Protein 7DTR (pdb70)

B-factor: mean 33.33, std 17.82, range [11.27, 93.72]

Nearest PDB structures (foldseek):
  7dtr-assembly1_A-2  TM=1.006E+00  e=5.368E-33  Pseudomonas aeruginosa
  7xi1-assembly1_A  TM=9.764E-01  e=4.076E-27  Pseudomonas aeruginosa
  7elm-assembly1_U  TM=9.748E-01  e=3.231E-27  Pseudomonas aeruginosa
  7zj1-assembly1_A  TM=5.518E-01  e=3.801E-01  Homo sapiens
  4lid-assembly1_B  TM=4.894E-01  e=1.722E+00  Sulfolobus spindle-shaped virus 1

Secondary structure (DSSP, 8-state):
---EEETTEEEEE-SS-EEETTEEEEEEEEEETTEEEEEEEEETT--HHHHHHHHHHHHHHHHHHHHHHT---TTGGGGGGS-HHHH-S-TTT-----HHHHHTTSSTTSSS---HHHHHHHHT--HHHHHGGG-SS-STTSPPPPHHHHHHHHHHTTSS---

Solvent-accessible surface area: 9281 Å² total; per-residue (Å²): 179,137,35,21,115,8,10,2,1,18,0,37,14,38,110,216,37,78,138,112,79,74,107,61,25,47,73,30,18,0,66,18,28,124,130,99,43,15,89,69,58,12,35,63,102,67,80,68,82,80,2,79,103,60,0,42,102,38,22,50,96,12,28,102,76,0,120,156,130,79,124,121,18,115,43,25,11,0,35,34,29,10,50,49,94,0,31,41,105,72,58,161,124,37,81,40,6,67,16,69,10,5,66,0,0,13,22,109,15,10,24,26,44,38,48,27,58,46,0,1,78,54,33,74,48,55,29,81,69,9,146,106,23,59,48,62,150,44,71,84,134,41,108,94,3,63,62,69,23,0,13,110,0,0,52,126,16,15,0,33,136,47,140

Sequence (163 aa):
MNAIHIGPFSITPAARGLHYGGLPHHQWTLYYGPREMAIKTLPDSYTSSEVRDEFSDIIAEFVIDARHRYAAPPLAWITGLLPGEVLTHDAEEWRPPTSWELRHVVGEGSFTGVSGAAAAALLGMSATNFRKYTAGDSAANRQKISFAAWHYLLDRLGVKRAS

Radius of gyration: 17.65 Å; Cα contacts (8 Å, |Δi|>4): 249; chains: 1; bounding box: 35×56×31 Å

Foldseek 3Di:
DPWDDQQQKIKDWDPDWDDDPNFIKTKIWIDRNPRTQDIDIGGPPDDPVNVCVVCVVSVVVVVVVLCVVQDQFPQQSLVVVDDVQCVDPPLVSHDFDFLSNVSCQEDCSHPLNHHLQNLCVLLVHHSVVSVQRNDDDDRVPTDTDDSVSSLSSCCVSRHHNSD

Structure (mmCIF, N/CA/C/O backbone):
data_7DTR
#
_entry.id   7DTR
#
_cell.length_a   77.689
_cell.length_b   77.689
_cell.length_c   145.121
_cell.angle_alpha   90.000
_cell.angle_beta   90.000
_cell.angle_gamma   120.000
#
_symmetry.space_group_name_H-M   'P 61 2 2'
#
loop_
_entity.id
_entity.type
_entity.pdbx_description
1 polymer AcrIF24
2 water water
#
loop_
_atom_site.group_PDB
_atom_site.id
_atom_site.type_symbol
_atom_site.label_atom_id
_atom_site.label_alt_id
_atom_site.label_comp_id
_atom_site.label_asym_id
_atom_site.label_entity_id
_atom_site.label_seq_id
_atom_site.pdbx_PDB_ins_code
_atom_site.Cartn_x
_atom_site.Cartn_y
_atom_site.Cartn_z
_atom_site.occupancy
_atom_site.B_iso_or_equiv
_atom_site.auth_seq_id
_atom_site.auth_comp_id
_atom_site.auth_asym_id
_atom_site.auth_atom_id
_atom_site.pdbx_PDB_model_num
ATOM 1 N N . MET A 1 1 ? 17.908 -36.753 4.719 1.00 79.96 1 MET A N 1
ATOM 2 C CA . MET A 1 1 ? 19.251 -36.343 4.324 1.00 77.33 1 MET A CA 1
ATOM 3 C C . MET A 1 1 ? 19.961 -35.587 5.438 1.00 75.32 1 MET A C 1
ATOM 4 O O . MET A 1 1 ? 20.786 -36.154 6.155 1.00 69.44 1 MET A O 1
ATOM 9 N N . ASN A 1 2 ? 19.622 -34.304 5.571 1.00 75.69 2 ASN A N 1
ATOM 10 C CA . ASN A 1 2 ? 20.314 -33.366 6.455 1.00 68.61 2 ASN A CA 1
ATOM 11 C C . ASN A 1 2 ? 21.790 -33.249 6.060 1.00 66.83 2 ASN A C 1
ATOM 12 O O . ASN A 1 2 ? 22.706 -33.666 6.772 1.00 59.24 2 ASN A O 1
ATOM 17 N N . ALA A 1 3 ? 21.982 -32.667 4.879 1.00 64.58 3 ALA A N 1
ATOM 18 C CA . ALA A 1 3 ? 23.323 -32.375 4.400 1.00 57.45 3 ALA A CA 1
ATOM 19 C C . ALA A 1 3 ? 24.002 -31.369 5.323 1.00 53.11 3 ALA A C 1
ATOM 20 O O . ALA A 1 3 ? 23.350 -30.585 6.018 1.00 52.05 3 ALA A O 1
ATOM 22 N N . ILE A 1 4 ? 25.328 -31.406 5.335 1.00 46.10 4 ILE A N 1
ATOM 23 C CA . ILE A 1 4 ? 26.140 -30.519 6.157 1.00 38.05 4 ILE A CA 1
ATOM 24 C C . ILE A 1 4 ? 26.789 -29.499 5.238 1.00 32.32 4 ILE A C 1
ATOM 25 O O . ILE A 1 4 ? 27.440 -29.870 4.259 1.00 32.47 4 ILE A O 1
ATOM 30 N N . HIS A 1 5 ? 26.620 -28.219 5.545 1.00 36.17 5 HIS A N 1
ATOM 31 C CA . HIS A 1 5 ? 27.160 -27.153 4.710 1.00 34.85 5 HIS A CA 1
ATOM 32 C C . HIS A 1 5 ? 28.256 -26.424 5.472 1.00 31.66 5 H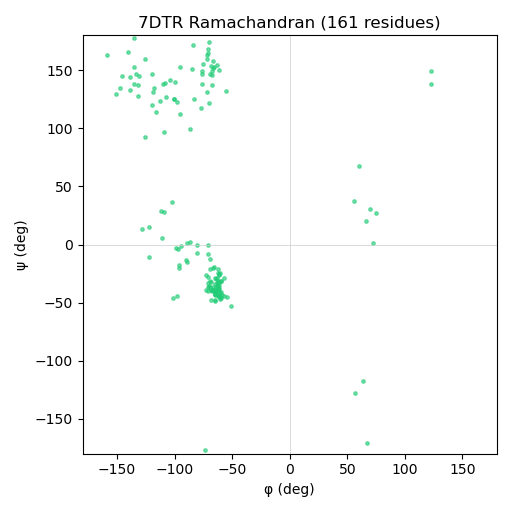IS A C 1
ATOM 33 O O . HIS A 1 5 ? 28.023 -25.918 6.574 1.00 36.60 5 HIS A O 1
ATOM 40 N N . ILE A 1 6 ? 29.449 -26.381 4.884 1.00 29.32 6 ILE A N 1
ATOM 41 C CA . ILE A 1 6 ? 30.616 -25.745 5.494 1.00 25.24 6 ILE A CA 1
ATOM 42 C C . ILE A 1 6 ? 31.134 -24.744 4.466 1.00 22.44 6 ILE A C 1
ATOM 43 O O . ILE A 1 6 ? 31.943 -25.085 3.595 1.00 18.44 6 ILE A O 1
ATOM 48 N N . GLY A 1 7 ? 30.679 -23.498 4.568 1.00 22.63 7 GLY A N 1
ATOM 49 C CA . GLY A 1 7 ? 30.978 -22.508 3.566 1.00 18.87 7 GLY A CA 1
ATOM 50 C C . GLY A 1 7 ? 30.515 -22.990 2.207 1.00 17.24 7 GLY A C 1
ATOM 51 O O . GLY A 1 7 ? 29.369 -23.412 2.033 1.00 18.38 7 GLY A O 1
ATOM 52 N N . PRO A 1 8 ? 31.414 -22.971 1.222 1.00 19.55 8 PRO A N 1
ATOM 53 C CA . PRO A 1 8 ? 31.059 -23.450 -0.118 1.00 19.08 8 PRO A CA 1
ATOM 54 C C . PRO A 1 8 ? 31.100 -24.963 -0.268 1.00 25.63 8 PRO A C 1
ATOM 55 O O . PRO A 1 8 ? 30.809 -25.465 -1.359 1.00 22.49 8 PRO A O 1
ATOM 59 N N . PHE A 1 9 ? 31.448 -25.698 0.785 1.00 19.27 9 PHE A N 1
ATOM 60 C CA . PHE A 1 9 ? 31.488 -27.150 0.729 1.00 22.69 9 PHE A CA 1
ATOM 61 C C . PHE A 1 9 ? 30.183 -27.735 1.246 1.00 24.10 9 PHE A C 1
ATOM 62 O O . PHE A 1 9 ? 29.506 -27.143 2.090 1.00 21.78 9 PHE A O 1
ATOM 70 N N . SER A 1 10 ? 29.849 -28.923 0.753 1.00 26.08 10 SER A N 1
ATOM 71 C CA . SER A 1 10 ? 28.686 -29.640 1.255 1.00 28.26 10 SER A CA 1
ATOM 72 C C . SER A 1 10 ? 29.011 -31.120 1.384 1.00 28.00 10 SER A C 1
ATOM 73 O O . SER A 1 10 ? 29.753 -31.678 0.576 1.00 33.82 10 SER A O 1
ATOM 76 N N . ILE A 1 11 ? 28.460 -31.749 2.414 1.00 28.89 11 ILE A N 1
ATOM 77 C CA . ILE A 1 11 ? 28.582 -33.185 2.632 1.00 38.23 11 ILE A CA 1
ATOM 78 C C . ILE A 1 11 ? 27.177 -33.766 2.612 1.00 36.69 11 ILE A C 1
ATOM 79 O O . ILE A 1 11 ? 26.325 -33.380 3.424 1.00 37.77 11 ILE A O 1
ATOM 84 N N . THR A 1 12 ? 26.937 -34.687 1.684 1.00 41.08 12 THR A N 1
ATOM 85 C CA . THR A 1 12 ? 25.613 -35.226 1.443 1.00 46.34 12 THR A CA 1
ATOM 86 C C . THR A 1 12 ? 25.584 -36.721 1.723 1.00 45.16 12 THR A C 1
ATOM 87 O O . THR A 1 12 ? 26.489 -37.450 1.287 1.00 39.78 12 THR A O 1
ATOM 91 N N . PRO A 1 13 ? 24.574 -37.213 2.431 1.00 43.92 13 PRO A N 1
ATOM 92 C CA . PRO A 1 13 ? 24.437 -38.656 2.628 1.00 48.40 13 PRO A CA 1
ATOM 93 C C . PRO A 1 13 ? 23.714 -39.311 1.462 1.00 51.76 13 PRO A C 1
ATOM 94 O O . PRO A 1 13 ? 22.879 -38.702 0.790 1.00 52.19 13 PRO A O 1
ATOM 98 N N . ALA A 1 14 ? 24.055 -40.576 1.229 1.00 55.89 14 ALA A N 1
ATOM 99 C CA . ALA A 1 14 ? 23.407 -41.349 0.182 1.00 58.30 14 ALA A CA 1
ATOM 100 C C . ALA A 1 14 ? 21.938 -41.571 0.517 1.00 57.00 14 ALA A C 1
ATOM 101 O O . ALA A 1 14 ? 21.539 -41.589 1.684 1.00 61.76 14 ALA A O 1
ATOM 103 N N . ALA A 1 15 ? 21.124 -41.731 -0.527 1.00 67.84 15 ALA A N 1
ATOM 104 C CA . ALA A 1 15 ? 19.695 -41.940 -0.315 1.00 65.79 15 ALA A CA 1
ATOM 105 C C . ALA A 1 15 ? 19.435 -43.258 0.407 1.00 66.02 15 ALA A C 1
ATOM 106 O O . ALA A 1 15 ? 18.674 -43.307 1.383 1.00 69.81 15 ALA A O 1
ATOM 108 N N . ARG A 1 16 ? 20.066 -44.336 -0.061 1.00 68.97 16 ARG A N 1
ATOM 109 C CA . ARG A 1 16 ? 19.938 -45.666 0.525 1.00 78.16 16 ARG A CA 1
ATOM 110 C C . ARG A 1 16 ? 21.151 -45.958 1.399 1.00 74.13 16 ARG A C 1
ATOM 111 O O . ARG A 1 16 ? 22.297 -45.843 0.941 1.00 74.07 16 ARG A O 1
ATOM 119 N N . GLY A 1 17 ? 20.898 -46.311 2.655 1.00 75.69 17 GLY A N 1
ATOM 120 C CA . GLY A 1 17 ? 21.968 -46.672 3.556 1.00 76.05 17 GLY A CA 1
ATOM 121 C C . GLY A 1 17 ? 22.543 -48.035 3.251 1.00 79.34 17 GLY A C 1
ATOM 122 O O . GLY A 1 17 ? 22.173 -48.717 2.297 1.00 84.09 17 GLY A O 1
ATOM 123 N N . LEU A 1 18 ? 23.487 -48.432 4.095 1.00 79.06 18 LEU A N 1
ATOM 124 C CA . LEU A 1 18 ? 24.115 -49.738 4.007 1.00 79.53 18 LEU A CA 1
ATOM 125 C C . LEU A 1 18 ? 24.193 -50.335 5.405 1.00 83.80 18 LEU A C 1
ATOM 126 O O . LEU A 1 18 ? 23.797 -49.709 6.391 1.00 80.50 18 LEU A O 1
ATOM 131 N N . HIS A 1 19 ? 24.708 -51.560 5.491 1.00 85.74 19 HIS A N 1
ATOM 132 C CA . HIS A 1 19 ? 24.908 -52.227 6.770 1.00 85.57 19 HIS A CA 1
ATOM 133 C C . HIS A 1 19 ? 26.315 -52.803 6.828 1.00 85.84 19 HIS A C 1
ATOM 134 O O . HIS A 1 19 ? 26.733 -53.525 5.916 1.00 86.34 19 HIS A O 1
ATOM 141 N N . TYR A 1 20 ? 27.046 -52.476 7.893 1.00 85.35 20 TYR A N 1
ATOM 142 C CA . TYR A 1 20 ? 28.396 -52.990 8.077 1.00 85.87 20 TYR A CA 1
ATOM 143 C C . TYR A 1 20 ? 28.579 -53.355 9.541 1.00 88.14 20 TYR A C 1
ATOM 144 O O . TYR A 1 20 ? 28.214 -52.580 10.429 1.00 87.35 20 TYR A O 1
ATOM 153 N N . GLY A 1 21 ? 29.121 -54.544 9.786 1.00 90.47 21 GLY A N 1
ATOM 154 C CA . GLY A 1 21 ? 29.373 -54.985 11.156 1.00 86.82 21 GLY A CA 1
ATOM 155 C C . GLY A 1 21 ? 28.142 -54.970 12.031 1.00 87.48 21 GLY A C 1
ATOM 156 O O . GLY A 1 21 ? 28.220 -54.622 13.216 1.00 85.44 21 GLY A O 1
ATOM 157 N N . GLY A 1 22 ? 26.993 -55.323 11.463 1.00 85.70 22 GLY A N 1
ATOM 158 C CA . GLY A 1 22 ? 25.764 -55.337 12.230 1.00 84.27 22 GLY A CA 1
ATOM 159 C C . GLY A 1 22 ? 25.301 -53.975 12.681 1.00 86.32 22 GLY A C 1
ATOM 160 O O . GLY A 1 22 ? 24.524 -53.880 13.633 1.00 81.39 22 GLY A O 1
ATOM 161 N N . LEU A 1 23 ? 25.767 -52.911 12.032 1.00 89.58 23 LEU A N 1
ATOM 162 C CA . LEU A 1 23 ? 25.334 -51.562 12.355 1.00 86.54 23 LEU A CA 1
ATOM 163 C C . LEU A 1 23 ? 24.996 -50.802 11.082 1.00 83.80 23 LEU A C 1
ATOM 164 O O . LEU A 1 23 ? 25.613 -51.025 10.031 1.00 83.56 23 LEU A O 1
ATOM 169 N N . PRO A 1 24 ? 24.010 -49.908 11.146 1.00 85.63 24 PRO A N 1
ATOM 170 C CA . PRO A 1 24 ? 23.664 -49.111 9.965 1.00 81.58 24 PRO A CA 1
ATOM 171 C C . PRO A 1 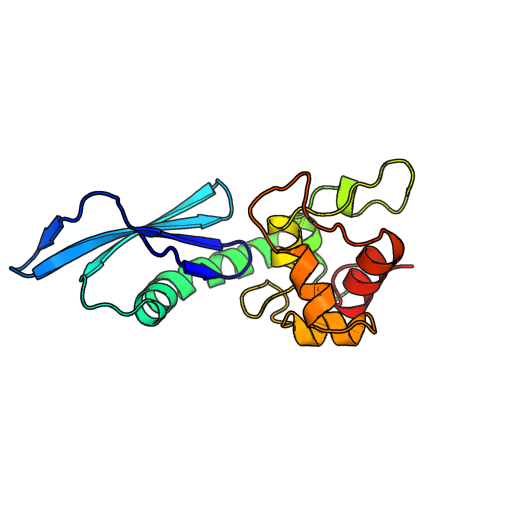24 ? 24.760 -48.114 9.626 1.00 77.39 24 PRO A C 1
ATOM 172 O O . PRO A 1 24 ? 25.439 -47.574 10.503 1.00 73.19 24 PRO A O 1
ATOM 176 N N . HIS A 1 25 ? 24.918 -47.872 8.326 1.00 74.39 25 HIS A N 1
ATOM 177 C CA . HIS A 1 25 ? 25.971 -47.020 7.797 1.00 70.98 25 HIS A CA 1
ATOM 178 C C . HIS A 1 25 ? 25.406 -46.198 6.649 1.00 72.48 25 HIS A C 1
ATOM 179 O O . HIS A 1 25 ? 24.335 -46.493 6.110 1.00 75.20 25 HIS A O 1
ATOM 186 N N . HIS A 1 26 ? 26.154 -45.169 6.257 1.00 66.82 26 HIS A N 1
ATOM 187 C CA . HIS A 1 26 ? 25.753 -44.304 5.159 1.00 63.45 26 HIS A CA 1
ATOM 188 C C . HIS A 1 26 ? 26.995 -43.839 4.412 1.00 58.50 26 HIS A C 1
ATOM 189 O O . HIS A 1 26 ? 28.050 -43.615 5.011 1.00 58.83 26 HIS A O 1
ATOM 196 N N . GLN A 1 27 ? 26.855 -43.689 3.098 1.00 54.81 27 GLN A N 1
ATOM 197 C CA . GLN A 1 27 ? 27.941 -43.237 2.234 1.00 53.51 27 GLN A CA 1
ATOM 198 C C . GLN A 1 27 ? 27.804 -41.731 2.032 1.00 52.50 27 GLN A C 1
ATOM 199 O O . GLN A 1 27 ? 26.854 -41.268 1.390 1.00 53.28 27 GLN A O 1
ATOM 205 N N . TRP A 1 28 ? 28.747 -40.971 2.585 1.00 47.12 28 TRP A N 1
ATOM 206 C CA . TRP A 1 28 ? 28.754 -39.520 2.507 1.00 42.15 28 TRP A CA 1
ATOM 207 C C . TRP A 1 28 ? 29.704 -39.057 1.412 1.00 40.92 28 TRP A C 1
ATOM 208 O O . TRP A 1 28 ? 30.800 -39.606 1.246 1.00 38.40 28 TRP A O 1
ATOM 219 N N . THR A 1 29 ? 29.278 -38.038 0.672 1.00 37.77 29 THR A N 1
ATOM 220 C CA . THR A 1 29 ? 30.085 -37.439 -0.381 1.00 36.64 29 THR A CA 1
ATOM 221 C C . THR A 1 29 ? 30.339 -35.976 -0.050 1.00 35.01 29 THR A C 1
ATOM 222 O O . THR A 1 29 ? 29.408 -35.241 0.294 1.00 35.68 29 THR A O 1
ATOM 226 N N . LEU A 1 30 ? 31.598 -35.567 -0.146 1.00 29.73 30 LEU A N 1
ATOM 227 C CA . LEU A 1 30 ? 32.008 -34.184 0.045 1.00 32.55 30 LEU A CA 1
ATOM 228 C C . LEU A 1 30 ? 32.201 -33.541 -1.321 1.00 32.73 30 LEU A C 1
ATOM 229 O O . LEU A 1 30 ? 32.977 -34.050 -2.145 1.00 31.38 30 LEU A O 1
ATOM 234 N N . TYR A 1 31 ? 31.499 -32.423 -1.534 1.00 27.14 31 TYR A N 1
ATOM 235 C CA . TYR A 1 31 ? 31.484 -31.635 -2.755 1.00 31.83 31 TYR A CA 1
ATOM 236 C C . TYR A 1 31 ? 31.971 -30.220 -2.476 1.00 29.51 31 TYR A C 1
ATOM 237 O O . TYR A 1 31 ? 31.718 -29.656 -1.404 1.00 29.93 31 TYR A O 1
ATOM 246 N N . TYR A 1 32 ? 32.646 -29.646 -3.466 1.00 26.71 32 TYR A N 1
ATOM 247 C CA . TYR A 1 32 ? 32.879 -28.207 -3.560 1.00 27.25 32 TYR A CA 1
ATOM 248 C C . TYR A 1 32 ? 32.010 -27.721 -4.714 1.00 32.33 32 TYR A C 1
ATOM 249 O O . TYR A 1 32 ? 32.401 -27.822 -5.880 1.00 27.91 32 TYR A O 1
ATOM 258 N N . GLY A 1 33 ? 30.825 -27.211 -4.391 1.00 31.24 33 GLY A N 1
ATOM 259 C CA . GLY A 1 33 ? 29.851 -26.889 -5.404 1.00 29.44 33 GLY A CA 1
ATOM 260 C C . GLY A 1 33 ? 29.403 -28.140 -6.130 1.00 31.90 33 GLY A C 1
ATOM 261 O O . GLY A 1 33 ? 28.827 -29.058 -5.536 1.00 35.36 33 GLY A O 1
ATOM 262 N N . PRO A 1 34 ? 29.664 -28.204 -7.435 1.00 32.53 34 PRO A N 1
ATOM 263 C CA . PRO A 1 34 ? 29.319 -29.412 -8.195 1.00 37.27 34 PRO A CA 1
ATOM 264 C C . PRO A 1 34 ? 30.442 -30.439 -8.204 1.00 40.66 34 PRO A C 1
ATOM 265 O O . PRO A 1 34 ? 30.219 -31.603 -8.548 1.00 39.76 34 PRO A O 1
ATOM 269 N N . ARG A 1 35 ? 31.649 -30.020 -7.822 1.00 35.97 35 ARG A N 1
ATOM 270 C CA . ARG A 1 35 ? 32.824 -30.879 -7.914 1.00 37.84 35 ARG A CA 1
ATOM 271 C C . ARG A 1 35 ? 32.823 -31.898 -6.782 1.00 39.27 35 ARG A C 1
ATOM 272 O O . ARG A 1 35 ? 32.889 -31.526 -5.605 1.00 35.80 35 ARG A O 1
ATOM 280 N N . GLU A 1 36 ? 32.748 -33.179 -7.140 1.00 40.82 36 GLU A N 1
ATOM 281 C CA . GLU A 1 36 ? 32.878 -34.249 -6.158 1.00 43.40 36 GLU A CA 1
ATOM 282 C C . GLU A 1 36 ? 34.316 -34.305 -5.658 1.00 38.09 36 GLU A C 1
ATOM 283 O O . GLU A 1 36 ? 35.252 -34.468 -6.448 1.00 40.18 36 GLU A O 1
ATOM 289 N N . MET A 1 37 ? 34.494 -34.160 -4.347 1.00 37.90 37 MET A N 1
ATOM 290 C CA . MET A 1 37 ? 35.824 -34.145 -3.755 1.00 35.33 37 MET A CA 1
ATOM 291 C C . MET A 1 37 ? 36.187 -35.473 -3.108 1.00 37.28 37 MET A C 1
ATOM 292 O O . MET A 1 37 ? 37.294 -35.978 -3.314 1.00 37.02 37 MET A O 1
ATOM 297 N N . ALA A 1 38 ? 35.279 -36.053 -2.327 1.00 31.43 38 ALA A N 1
ATOM 298 C CA . ALA A 1 38 ? 35.659 -37.270 -1.615 1.00 33.47 38 ALA A CA 1
ATOM 299 C C . ALA A 1 38 ? 34.427 -38.066 -1.222 1.00 35.08 38 ALA A C 1
ATOM 300 O O . ALA A 1 38 ? 33.307 -37.554 -1.220 1.00 35.37 38 ALA A O 1
ATOM 302 N N . ILE A 1 39 ? 34.654 -39.335 -0.886 1.00 39.97 39 ILE A N 1
ATOM 303 C CA . ILE A 1 39 ? 33.605 -40.247 -0.446 1.00 40.45 39 ILE A CA 1
ATOM 304 C C . ILE A 1 39 ? 34.104 -41.009 0.772 1.00 40.94 39 ILE A C 1
ATOM 305 O O . ILE A 1 39 ? 35.263 -41.436 0.816 1.00 39.50 39 ILE A O 1
ATOM 310 N N . LYS A 1 40 ? 33.228 -41.178 1.762 1.00 37.65 40 LYS A N 1
ATOM 311 C CA . LYS A 1 40 ? 33.549 -41.961 2.951 1.00 39.92 40 LYS A CA 1
ATOM 312 C C . LYS A 1 40 ? 32.280 -42.632 3.449 1.00 44.99 40 LYS A C 1
ATOM 313 O O . LYS A 1 40 ? 31.233 -41.989 3.528 1.00 46.52 40 LYS A O 1
ATOM 319 N N . THR A 1 41 ? 32.368 -43.914 3.788 1.00 52.74 41 THR A N 1
ATOM 320 C CA . THR A 1 41 ? 31.241 -44.637 4.364 1.00 49.24 41 THR A CA 1
ATOM 321 C C . THR A 1 41 ? 31.408 -44.667 5.879 1.00 53.50 41 THR A C 1
ATOM 322 O O . THR A 1 41 ? 32.423 -45.156 6.387 1.00 55.52 41 THR A O 1
ATOM 326 N N . LEU A 1 42 ? 30.412 -44.148 6.591 1.00 51.57 42 LEU A N 1
ATOM 327 C CA . LEU A 1 42 ? 30.521 -43.873 8.015 1.00 54.31 42 LEU A CA 1
ATOM 328 C C . LEU A 1 42 ? 29.278 -44.357 8.747 1.00 57.10 42 LEU A C 1
ATOM 329 O O . LEU A 1 42 ? 28.189 -44.412 8.163 1.00 58.41 42 LEU A O 1
ATOM 334 N N . PRO A 1 43 ? 29.409 -44.699 10.028 1.00 60.26 43 PRO A N 1
ATOM 335 C CA . PRO A 1 43 ? 28.270 -45.249 10.774 1.00 62.54 43 PRO A CA 1
ATOM 336 C C . PRO A 1 43 ? 27.152 -44.234 10.974 1.00 63.57 43 PRO A C 1
ATOM 337 O O . PRO A 1 43 ? 27.353 -43.019 10.939 1.00 66.40 43 PRO A O 1
ATOM 341 N N . ASP A 1 44 ? 25.950 -44.770 11.207 1.00 64.36 44 ASP A N 1
ATOM 342 C CA . ASP A 1 44 ? 24.772 -43.926 11.384 1.00 64.54 44 ASP A CA 1
ATOM 343 C C . ASP A 1 44 ? 24.778 -43.210 12.728 1.00 64.49 44 ASP A C 1
ATOM 344 O O . ASP A 1 44 ? 24.173 -42.140 12.859 1.00 69.48 44 ASP A O 1
ATOM 349 N N . SER A 1 45 ? 25.443 -43.780 13.734 1.00 65.38 45 SER A N 1
ATOM 350 C CA . SER A 1 45 ? 25.521 -43.151 15.047 1.00 64.73 45 SER A CA 1
ATOM 351 C C . SER A 1 45 ? 26.397 -41.907 15.055 1.00 67.79 45 SER A C 1
ATOM 352 O O . SER A 1 45 ? 26.536 -41.274 16.108 1.00 64.36 45 SER A O 1
ATOM 355 N N . TYR A 1 46 ? 26.985 -41.546 13.917 1.00 65.78 46 TYR A N 1
ATOM 356 C CA . TYR A 1 46 ? 27.831 -40.365 13.836 1.00 55.38 46 TYR A CA 1
ATOM 357 C C . TYR A 1 46 ? 26.991 -39.100 13.913 1.00 55.36 46 TYR A C 1
ATOM 358 O O . TYR A 1 46 ? 25.990 -38.962 13.202 1.00 51.91 46 TYR A O 1
ATOM 367 N N . THR A 1 47 ? 27.404 -38.173 14.771 1.00 47.42 47 THR A N 1
ATOM 368 C CA . THR A 1 47 ? 26.822 -36.843 14.742 1.00 50.51 47 THR A CA 1
ATOM 369 C C . THR A 1 47 ? 27.315 -36.094 13.507 1.00 41.76 47 THR A C 1
ATOM 370 O O . THR A 1 47 ? 28.332 -36.444 12.901 1.00 43.63 47 THR A O 1
ATOM 374 N N . SER A 1 48 ? 26.569 -35.057 13.124 1.00 45.91 48 SER A N 1
ATOM 375 C CA . SER A 1 48 ? 26.971 -34.259 11.970 1.00 45.21 48 SER A CA 1
ATOM 376 C C . SER A 1 48 ? 28.329 -33.603 12.202 1.00 39.94 48 SER A C 1
ATOM 377 O O . SER A 1 48 ? 29.128 -33.462 11.267 1.00 38.84 48 SER A O 1
ATOM 380 N N . SER A 1 49 ? 28.613 -33.206 13.447 1.00 37.48 49 SER A N 1
ATOM 381 C CA . SER A 1 49 ? 29.925 -32.651 13.761 1.00 38.28 49 SER A CA 1
ATOM 382 C C . SER A 1 49 ? 31.025 -33.692 13.592 1.00 34.92 49 SER A C 1
ATOM 383 O O . SER A 1 49 ? 32.140 -33.354 13.176 1.00 34.01 49 SER A O 1
ATOM 386 N N . GLU A 1 50 ? 30.727 -34.961 13.882 1.00 38.62 50 GLU A N 1
ATOM 387 C CA . GLU A 1 50 ? 31.704 -36.021 13.655 1.00 38.44 50 GLU A CA 1
ATOM 388 C C . GLU A 1 50 ? 31.991 -36.199 12.167 1.00 31.63 50 GLU A C 1
ATOM 389 O O . GLU A 1 50 ? 33.145 -36.398 11.774 1.00 35.00 50 GLU A O 1
ATOM 395 N N . VAL A 1 51 ? 30.959 -36.117 11.323 1.00 37.01 51 VAL A N 1
ATOM 396 C CA . VAL A 1 51 ? 31.163 -36.209 9.876 1.00 35.71 51 VAL A CA 1
ATOM 397 C C . VAL A 1 51 ? 31.991 -35.028 9.380 1.00 29.39 51 VAL A C 1
ATOM 398 O O . VAL A 1 51 ? 32.903 -35.181 8.546 1.00 28.52 51 VAL A O 1
ATOM 402 N N . ARG A 1 52 ? 31.680 -33.829 9.884 1.00 31.91 52 ARG A N 1
ATOM 403 C CA . ARG A 1 52 ? 32.464 -32.650 9.534 1.00 31.43 52 ARG A CA 1
ATOM 404 C C . ARG A 1 52 ? 33.928 -32.833 9.917 1.00 26.85 52 ARG A C 1
ATOM 405 O O . ARG A 1 52 ? 34.829 -32.489 9.141 1.00 24.09 52 ARG A O 1
ATOM 413 N N . ASP A 1 53 ? 34.186 -33.376 11.110 1.00 30.21 53 ASP A N 1
ATOM 414 C CA . ASP A 1 53 ? 35.563 -33.662 11.500 1.00 26.46 53 ASP A CA 1
ATOM 415 C C . ASP A 1 53 ? 36.197 -34.690 10.570 1.00 22.42 53 ASP A C 1
ATOM 416 O O . ASP A 1 53 ? 37.387 -34.596 10.249 1.00 23.69 53 ASP A O 1
ATOM 421 N N . GLU A 1 54 ? 35.416 -35.679 10.128 1.00 27.13 54 GLU A N 1
ATOM 422 C CA . GLU A 1 54 ? 35.949 -36.695 9.223 1.00 28.96 54 GLU A CA 1
ATOM 423 C C . GLU A 1 54 ? 36.433 -36.079 7.911 1.00 29.39 54 GLU A C 1
ATOM 424 O O . GLU A 1 54 ? 37.444 -36.519 7.351 1.00 27.69 54 GLU A O 1
ATOM 430 N N . PHE A 1 55 ? 35.724 -35.064 7.402 1.00 23.56 55 PHE A N 1
ATOM 431 C CA . PHE A 1 55 ? 36.069 -34.461 6.110 1.00 27.49 55 PHE A CA 1
ATOM 432 C C 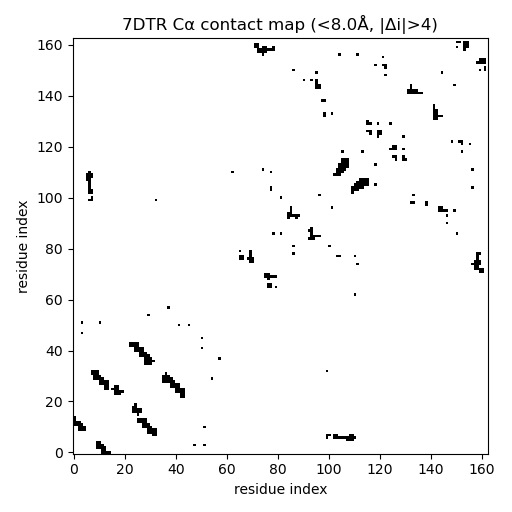. PHE A 1 55 ? 36.923 -33.190 6.217 1.00 24.01 55 PHE A C 1
ATOM 433 O O . PHE A 1 55 ? 37.356 -32.639 5.180 1.00 23.01 55 PHE A O 1
ATOM 441 N N . SER A 1 56 ? 37.186 -32.725 7.444 1.00 26.51 56 SER A N 1
ATOM 442 C CA . SER A 1 56 ? 37.901 -31.464 7.650 1.00 22.27 56 SER A CA 1
ATOM 443 C C . SER A 1 56 ? 39.310 -31.471 7.072 1.00 23.52 56 SER A C 1
ATOM 444 O O . SER A 1 56 ? 39.807 -30.420 6.643 1.00 20.42 56 SER A O 1
ATOM 447 N N . ASP A 1 57 ? 39.983 -32.621 7.064 1.00 18.84 57 ASP A N 1
ATOM 448 C CA . ASP A 1 57 ? 41.347 -32.636 6.545 1.00 23.57 57 ASP A CA 1
ATOM 449 C C . ASP A 1 57 ? 41.369 -32.461 5.028 1.00 17.98 57 ASP A C 1
ATOM 450 O O . ASP A 1 57 ? 42.234 -31.758 4.488 1.00 22.31 57 ASP A O 1
ATOM 455 N N . ILE A 1 58 ? 40.433 -33.099 4.323 1.00 22.13 58 ILE A N 1
ATOM 456 C CA . ILE A 1 58 ? 40.328 -32.892 2.881 1.00 21.69 58 ILE A CA 1
ATOM 457 C C . ILE A 1 58 ? 39.987 -31.437 2.581 1.00 25.61 58 ILE A C 1
ATOM 458 O O . ILE A 1 58 ? 40.525 -30.836 1.638 1.00 25.08 58 ILE A O 1
ATOM 463 N N . ILE A 1 59 ? 39.112 -30.835 3.394 1.00 21.34 59 ILE A N 1
ATOM 464 C CA . ILE A 1 59 ? 38.815 -29.414 3.192 1.00 21.57 59 ILE A CA 1
ATOM 465 C C . ILE A 1 59 ? 40.072 -28.564 3.383 1.00 20.09 59 ILE A C 1
ATOM 466 O O . ILE A 1 59 ? 40.359 -27.658 2.584 1.00 21.03 59 ILE A O 1
ATOM 471 N N . ALA A 1 60 ? 40.845 -28.844 4.438 1.00 19.57 60 ALA A N 1
ATOM 472 C CA . ALA A 1 60 ? 42.058 -28.069 4.695 1.00 18.57 60 ALA A CA 1
ATOM 473 C C . ALA A 1 60 ? 43.073 -28.231 3.567 1.00 19.78 60 ALA A C 1
ATOM 474 O O . ALA A 1 60 ? 43.795 -27.284 3.225 1.00 24.59 60 ALA A O 1
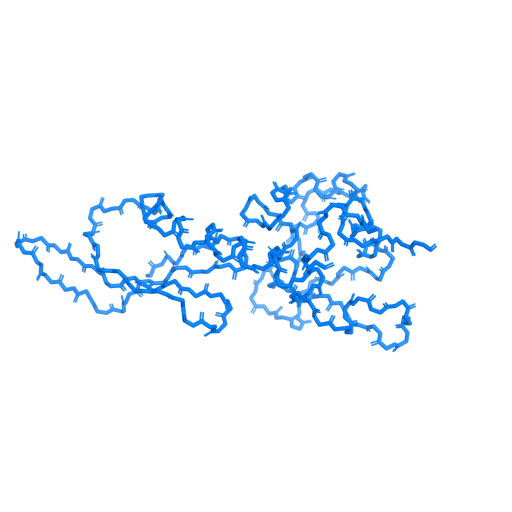ATOM 476 N N . GLU A 1 61 ? 43.149 -29.430 2.982 1.00 22.40 61 GLU A N 1
ATOM 477 C CA . GLU A 1 61 ? 44.024 -29.634 1.831 1.00 26.72 61 GLU A CA 1
ATOM 478 C C . GLU A 1 61 ? 43.545 -28.835 0.623 1.00 24.70 61 GLU A C 1
ATOM 479 O O . GLU A 1 61 ? 44.362 -28.284 -0.128 1.00 25.07 61 GLU A O 1
ATOM 485 N N . PHE A 1 62 ? 42.227 -28.762 0.419 1.00 23.70 62 PHE A N 1
ATOM 486 C CA . PHE A 1 62 ? 41.691 -27.868 -0.605 1.00 24.13 62 PHE A CA 1
ATOM 487 C C . PHE A 1 62 ? 42.181 -26.444 -0.380 1.00 23.53 62 PHE A C 1
ATOM 488 O O . PHE A 1 62 ? 42.592 -25.756 -1.321 1.00 24.27 62 PHE A O 1
ATOM 496 N N . VAL A 1 63 ? 42.132 -25.986 0.872 1.00 22.99 63 VAL A N 1
ATOM 497 C CA . VAL A 1 63 ? 42.522 -24.609 1.172 1.00 21.23 63 VAL A CA 1
ATOM 498 C C . VAL A 1 63 ? 44.005 -24.393 0.889 1.00 29.50 63 VAL A C 1
ATOM 499 O O . VAL A 1 63 ? 44.402 -23.362 0.330 1.00 24.16 63 VAL A O 1
ATOM 503 N N . ILE A 1 64 ? 44.847 -25.355 1.271 1.00 28.35 64 ILE A N 1
ATOM 504 C CA . ILE A 1 64 ? 46.282 -25.237 1.003 1.00 28.42 64 ILE A CA 1
ATOM 505 C C . ILE A 1 64 ? 46.538 -25.154 -0.499 1.00 26.89 64 ILE A C 1
ATOM 506 O O . ILE A 1 64 ? 47.297 -24.297 -0.981 1.00 28.12 64 ILE A O 1
ATOM 511 N N . ASP A 1 65 ? 45.902 -26.048 -1.263 1.00 24.30 65 ASP A N 1
ATOM 512 C CA . ASP A 1 65 ? 46.107 -26.071 -2.707 1.00 29.58 65 ASP A CA 1
ATOM 513 C C . ASP A 1 65 ? 45.626 -24.784 -3.359 1.00 37.85 65 ASP A C 1
ATOM 514 O O . ASP A 1 65 ? 46.271 -24.269 -4.279 1.00 36.56 65 ASP A O 1
ATOM 519 N N . ALA A 1 66 ? 44.490 -24.251 -2.901 1.00 30.49 66 ALA A N 1
ATOM 520 C CA . ALA A 1 66 ? 43.981 -23.009 -3.470 1.00 28.72 66 ALA A CA 1
ATOM 521 C C . ALA A 1 66 ? 44.886 -21.837 -3.122 1.00 29.25 66 ALA A C 1
ATOM 522 O O . ALA A 1 66 ? 45.117 -20.952 -3.955 1.00 29.89 66 ALA A O 1
ATOM 524 N N . ARG A 1 67 ? 45.409 -21.815 -1.893 1.00 29.68 67 ARG A N 1
ATOM 525 C CA . ARG A 1 67 ? 46.329 -20.759 -1.492 1.00 28.24 67 ARG A CA 1
ATOM 526 C C . ARG A 1 67 ? 47.572 -20.758 -2.368 1.00 36.01 67 ARG A C 1
ATOM 527 O O . ARG A 1 67 ? 48.055 -19.694 -2.775 1.00 37.12 67 ARG A O 1
ATOM 535 N N . HIS A 1 68 ? 48.102 -21.943 -2.676 1.00 35.31 68 HIS A N 1
ATOM 536 C CA . HIS A 1 68 ? 49.288 -21.992 -3.526 1.00 45.19 68 HIS A CA 1
ATOM 537 C C . HIS A 1 68 ? 48.951 -21.659 -4.976 1.00 42.90 68 HIS A C 1
ATOM 538 O O . HIS A 1 68 ? 49.712 -20.958 -5.652 1.00 43.64 68 HIS A O 1
ATOM 545 N N . ARG A 1 69 ? 47.809 -22.142 -5.466 1.00 33.37 69 ARG A N 1
ATOM 546 C CA . ARG A 1 69 ? 47.479 -21.999 -6.880 1.00 36.33 69 ARG A CA 1
ATOM 547 C C . ARG A 1 69 ? 47.150 -20.558 -7.250 1.00 36.98 69 ARG A C 1
ATOM 548 O O . ARG A 1 69 ? 47.449 -20.125 -8.369 1.00 37.18 69 ARG A O 1
ATOM 556 N N . TYR A 1 70 ? 46.549 -19.800 -6.335 1.00 37.11 70 TYR A N 1
ATOM 557 C CA . TYR A 1 70 ? 46.037 -18.470 -6.642 1.00 35.82 70 TYR A CA 1
ATOM 558 C C . TYR A 1 70 ? 46.825 -17.367 -5.943 1.00 40.11 70 TYR A C 1
ATOM 559 O O . TYR A 1 70 ? 46.286 -16.297 -5.651 1.00 36.05 70 TYR A O 1
ATOM 568 N N . ALA A 1 71 ? 48.103 -17.614 -5.677 1.00 47.50 71 ALA A N 1
ATOM 569 C CA . ALA A 1 71 ? 48.985 -16.590 -5.139 1.00 48.12 71 ALA A CA 1
ATOM 570 C C . ALA A 1 71 ? 49.390 -15.627 -6.248 1.00 53.70 71 ALA A C 1
ATOM 571 O O . ALA A 1 71 ? 49.481 -14.418 -6.036 1.00 57.65 71 ALA A O 1
ATOM 573 N N . ALA A 1 80 ? 49.041 -7.124 -2.499 1.00 45.49 137 ALA A N 1
ATOM 574 C CA . ALA A 1 80 ? 47.882 -8.005 -2.421 1.00 40.93 137 ALA A CA 1
ATOM 575 C C . ALA A 1 80 ? 47.464 -8.241 -0.972 1.00 37.72 137 ALA A C 1
ATOM 576 O O . ALA A 1 80 ? 48.310 -8.423 -0.097 1.00 38.68 137 ALA A O 1
ATOM 578 N N . PRO A 1 81 ? 46.158 -8.229 -0.722 1.00 37.39 138 PRO A N 1
ATOM 579 C CA . PRO A 1 81 ? 45.652 -8.449 0.640 1.00 32.85 138 PRO A CA 1
ATOM 580 C C . PRO A 1 81 ? 45.819 -9.900 1.058 1.00 26.80 138 PRO A C 1
ATOM 581 O O . PRO A 1 81 ? 46.029 -10.779 0.209 1.00 29.92 138 PRO A O 1
ATOM 585 N N . PRO A 1 82 ? 45.730 -10.193 2.362 1.00 28.96 139 PRO A N 1
ATOM 586 C CA . PRO A 1 82 ? 46.104 -11.537 2.843 1.00 25.55 139 PRO A CA 1
ATOM 587 C C . PRO A 1 82 ? 45.247 -12.666 2.301 1.00 32.22 139 PRO A C 1
ATOM 588 O O . PRO A 1 82 ? 45.731 -13.801 2.200 1.00 28.20 139 PRO A O 1
ATOM 592 N N . LEU A 1 83 ? 43.985 -12.408 1.967 1.00 27.21 140 LEU A N 1
ATOM 593 C CA . LEU A 1 83 ? 43.094 -13.454 1.482 1.00 23.13 140 LEU A CA 1
ATOM 594 C C . LEU A 1 83 ? 42.796 -13.298 -0.005 1.00 24.09 140 LEU A C 1
ATOM 595 O O . LEU A 1 83 ? 41.747 -13.733 -0.485 1.00 25.18 140 LEU A O 1
ATOM 600 N N . ALA A 1 84 ? 43.730 -12.698 -0.748 1.00 22.49 141 ALA A N 1
ATOM 601 C CA . ALA A 1 84 ? 43.506 -12.434 -2.164 1.00 24.45 141 ALA A CA 1
ATOM 602 C C . ALA A 1 84 ? 43.301 -13.713 -2.962 1.00 23.81 141 ALA A C 1
ATOM 603 O O . ALA A 1 84 ? 42.645 -13.688 -4.009 1.00 21.62 141 ALA A O 1
ATOM 605 N N . TRP A 1 85 ? 43.845 -14.837 -2.487 1.00 22.61 142 TRP A N 1
ATOM 606 C CA . TRP A 1 85 ? 43.724 -16.084 -3.236 1.00 25.67 142 TRP A CA 1
ATOM 607 C C . TRP A 1 85 ? 42.270 -16.503 -3.416 1.00 25.35 142 TRP A C 1
ATOM 608 O O . TRP A 1 85 ? 41.945 -17.212 -4.376 1.00 19.59 142 TRP A O 1
ATOM 619 N N . ILE A 1 86 ? 41.380 -16.071 -2.518 1.00 22.45 143 ILE A N 1
ATOM 620 C CA . ILE A 1 86 ? 39.967 -16.406 -2.667 1.00 22.07 143 ILE A CA 1
ATOM 621 C C . ILE A 1 86 ? 39.418 -15.871 -3.984 1.00 18.54 143 ILE A C 1
ATOM 622 O O . ILE A 1 86 ? 38.537 -16.490 -4.593 1.00 19.86 143 ILE A O 1
ATOM 627 N N . THR A 1 87 ? 39.941 -14.738 -4.468 1.00 19.35 144 THR A N 1
ATOM 628 C CA . THR A 1 87 ? 39.447 -14.205 -5.735 1.00 19.67 144 THR A CA 1
ATOM 629 C C . THR A 1 87 ? 39.700 -15.157 -6.895 1.00 26.57 144 THR A C 1
ATOM 630 O O . THR A 1 87 ? 39.018 -15.061 -7.922 1.00 26.15 144 THR A O 1
ATOM 634 N N . GLY A 1 88 ? 40.653 -16.083 -6.753 1.00 30.42 145 GLY A N 1
ATOM 635 C CA . GLY A 1 88 ? 40.861 -17.081 -7.786 1.00 23.93 145 GLY A CA 1
ATOM 636 C C . GLY A 1 88 ? 39.698 -18.033 -7.964 1.00 27.73 145 GLY A C 1
ATOM 637 O O . GLY A 1 88 ? 39.587 -18.669 -9.015 1.00 28.15 145 GLY A O 1
ATOM 638 N N . LEU A 1 89 ? 38.824 -18.141 -6.965 1.00 20.76 146 LEU A N 1
ATOM 639 C CA . LEU A 1 89 ? 37.676 -19.034 -7.029 1.00 21.35 146 LEU A CA 1
ATOM 640 C C . LEU A 1 89 ? 36.385 -18.321 -7.409 1.00 22.05 146 LEU A C 1
ATOM 641 O O . LEU A 1 89 ? 35.350 -18.979 -7.546 1.00 24.17 146 LEU A O 1
ATOM 646 N N . LEU A 1 90 ? 36.416 -16.998 -7.581 1.00 21.97 147 LEU A N 1
ATOM 647 C CA . LEU A 1 90 ? 35.204 -16.246 -7.867 1.00 21.44 147 LEU A CA 1
ATOM 648 C C . LEU A 1 90 ? 35.195 -15.768 -9.314 1.00 20.09 147 LEU A C 1
ATOM 649 O O . LEU A 1 90 ? 36.231 -15.332 -9.825 1.00 21.92 147 LEU A O 1
ATOM 654 N N . PRO A 1 91 ? 34.050 -15.842 -9.994 1.00 21.79 148 PRO A N 1
ATOM 655 C CA . PRO A 1 91 ? 33.989 -15.388 -11.390 1.00 19.01 148 PRO A CA 1
ATOM 656 C C . PRO A 1 91 ? 34.323 -13.909 -11.528 1.00 20.90 148 PRO A C 1
ATOM 657 O O . PRO A 1 91 ? 34.072 -13.101 -10.631 1.00 14.52 148 PRO A O 1
ATOM 661 N N . GLY A 1 92 ? 34.891 -13.561 -12.683 1.00 17.75 149 GLY A N 1
ATOM 662 C CA . GLY A 1 92 ? 35.291 -12.184 -12.918 1.00 18.30 149 GLY A CA 1
ATOM 663 C C . GLY A 1 92 ? 34.145 -11.195 -12.836 1.00 15.12 149 GLY A C 1
ATOM 664 O O . GLY A 1 92 ? 34.341 -10.048 -12.427 1.00 16.34 149 GLY A O 1
ATOM 665 N N . GLU A 1 93 ? 32.932 -11.621 -13.201 1.00 15.35 150 GLU A N 1
ATOM 666 C CA . GLU A 1 93 ? 31.804 -10.695 -13.235 1.00 15.37 150 GLU A CA 1
ATOM 667 C C . GLU A 1 93 ? 31.361 -10.238 -11.848 1.00 16.00 150 GLU A C 1
ATOM 668 O O . GLU A 1 93 ? 30.698 -9.202 -11.742 1.00 16.22 150 GLU A O 1
ATOM 674 N N . VAL A 1 94 ? 31.687 -10.981 -10.784 1.00 15.98 151 VAL A N 1
ATOM 675 C CA . VAL A 1 94 ? 31.396 -10.492 -9.436 1.00 12.35 151 VAL A CA 1
ATOM 676 C C . VAL A 1 94 ? 32.547 -9.678 -8.868 1.00 15.47 151 VAL A C 1
ATOM 677 O O . VAL A 1 94 ? 32.360 -8.969 -7.867 1.00 17.08 151 VAL A O 1
ATOM 681 N N . LEU A 1 95 ? 33.725 -9.737 -9.487 1.00 14.40 152 LEU A N 1
ATOM 682 C CA . LEU A 1 95 ? 34.881 -8.975 -9.041 1.00 17.82 152 LEU A CA 1
ATOM 683 C C . LEU A 1 95 ? 35.071 -7.660 -9.785 1.00 19.45 152 LEU A C 1
ATOM 684 O O . LEU A 1 95 ? 35.791 -6.788 -9.288 1.00 15.42 152 LEU A O 1
ATOM 689 N N . THR A 1 96 ? 34.450 -7.492 -10.950 1.00 16.04 153 THR A N 1
ATOM 690 C CA . THR A 1 96 ? 34.747 -6.339 -11.788 1.00 18.75 153 THR A CA 1
ATOM 691 C C . THR A 1 96 ? 34.283 -5.043 -11.133 1.00 20.46 153 THR A C 1
ATOM 692 O O . THR A 1 96 ? 33.274 -5.002 -10.424 1.00 19.17 153 THR A O 1
ATOM 696 N N . HIS A 1 97 ? 35.042 -3.976 -11.375 1.00 18.01 154 HIS A N 1
ATOM 697 C CA . HIS A 1 97 ? 34.682 -2.640 -10.922 1.00 23.40 154 HIS A CA 1
ATOM 698 C C . HIS A 1 97 ? 33.826 -1.892 -11.935 1.00 22.27 154 HIS A C 1
ATOM 699 O O . HIS A 1 97 ? 33.472 -0.734 -11.696 1.00 24.58 154 HIS A O 1
ATOM 706 N N . ASP A 1 98 ? 33.499 -2.520 -13.059 1.00 21.91 155 ASP A N 1
ATOM 707 C CA . ASP A 1 98 ? 32.585 -1.947 -14.043 1.00 20.20 155 ASP A CA 1
ATOM 708 C C . ASP A 1 98 ? 31.173 -2.329 -13.622 1.00 18.62 155 ASP A C 1
ATOM 709 O O . ASP A 1 98 ? 30.716 -3.445 -13.881 1.00 20.57 155 ASP A O 1
ATOM 714 N N . ALA A 1 99 ? 30.478 -1.394 -12.970 1.00 19.30 156 ALA A N 1
ATOM 715 C CA . ALA A 1 99 ? 29.150 -1.685 -12.438 1.00 20.32 156 ALA A CA 1
ATOM 716 C C . ALA A 1 99 ? 28.167 -2.072 -13.533 1.00 23.96 156 ALA A C 1
ATOM 717 O O . ALA A 1 99 ? 27.181 -2.766 -13.261 1.00 20.80 156 ALA A O 1
ATOM 719 N N . GLU A 1 100 ? 28.414 -1.637 -14.772 1.00 21.72 157 GLU A N 1
ATOM 720 C CA . GLU A 1 100 ? 27.489 -1.941 -15.858 1.00 24.99 157 GLU A CA 1
ATOM 721 C C . GLU A 1 100 ? 27.537 -3.412 -16.248 1.00 26.60 157 GLU A C 1
ATOM 722 O O . GLU A 1 100 ? 26.538 -3.954 -16.732 1.00 26.06 157 GLU A O 1
ATOM 728 N N . GLU A 1 101 ? 28.678 -4.071 -16.052 1.00 21.05 158 GLU A N 1
ATOM 729 C CA . GLU A 1 101 ? 28.822 -5.482 -16.383 1.00 22.87 158 GLU A CA 1
ATOM 730 C C . GLU A 1 101 ? 28.958 -6.361 -15.145 1.00 20.31 158 GLU A C 1
ATOM 731 O O . GLU A 1 101 ? 29.174 -7.570 -15.273 1.00 22.37 158 GLU A O 1
ATOM 737 N N . TRP A 1 102 ? 28.825 -5.783 -13.956 1.00 15.86 159 TRP A N 1
ATOM 738 C CA . TRP A 1 102 ? 28.900 -6.528 -12.710 1.00 18.14 159 TRP A CA 1
ATOM 739 C C . TRP A 1 102 ? 27.608 -7.305 -12.473 1.00 18.40 159 TRP A C 1
ATOM 740 O O . TRP A 1 102 ? 26.526 -6.895 -12.898 1.00 15.66 159 TRP A O 1
ATOM 751 N N . ARG A 1 103 ? 27.731 -8.447 -11.803 1.00 14.28 160 ARG A N 1
ATOM 752 C CA . ARG A 1 103 ? 26.545 -9.133 -11.319 1.00 18.67 160 ARG A CA 1
ATOM 753 C C . ARG A 1 103 ? 26.739 -9.504 -9.856 1.00 16.02 160 ARG A C 1
ATOM 754 O O . ARG A 1 103 ? 27.864 -9.803 -9.430 1.00 16.21 160 ARG A O 1
ATOM 762 N N . PRO A 1 104 ? 25.672 -9.471 -9.056 1.00 15.22 161 PRO A N 1
ATOM 763 C CA . PRO A 1 104 ? 25.823 -9.780 -7.639 1.00 14.51 161 PRO A CA 1
ATOM 764 C C . PRO A 1 104 ? 26.198 -11.238 -7.443 1.00 16.34 161 PRO A C 1
ATOM 765 O O . PRO A 1 104 ? 25.868 -12.097 -8.277 1.00 12.31 161 PRO A O 1
ATOM 769 N N . PRO A 1 105 ? 26.905 -11.560 -6.365 1.00 16.73 162 PRO A N 1
ATOM 770 C CA . PRO A 1 105 ? 27.276 -12.957 -6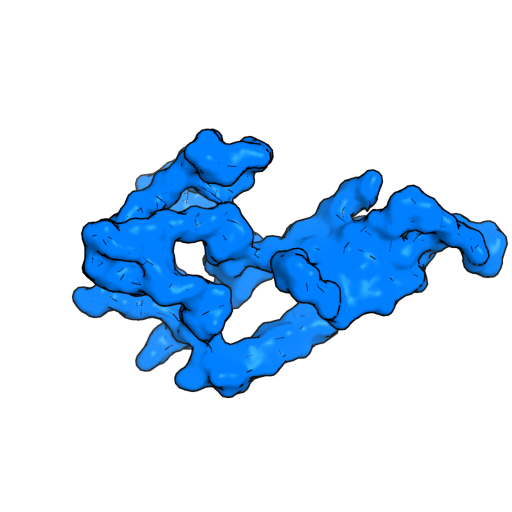.126 1.00 11.27 162 PRO A CA 1
ATOM 771 C C . PRO A 1 105 ? 26.060 -13.809 -5.809 1.00 15.22 162 PRO A C 1
ATOM 772 O O . PRO A 1 105 ? 25.070 -13.343 -5.239 1.00 15.20 162 PRO A O 1
ATOM 776 N N . THR A 1 106 ? 26.147 -15.077 -6.189 1.00 14.13 163 THR A N 1
ATOM 777 C CA . THR A 1 106 ? 25.176 -16.051 -5.730 1.00 16.00 163 THR A CA 1
ATOM 778 C C . THR A 1 106 ? 25.374 -16.320 -4.239 1.00 15.37 163 THR A C 1
ATOM 779 O O . THR A 1 106 ? 26.326 -15.845 -3.612 1.00 12.84 163 THR A O 1
ATOM 783 N N . SER A 1 107 ? 24.459 -17.108 -3.672 1.00 18.55 164 SER A N 1
ATOM 784 C CA . SER A 1 107 ? 24.605 -17.530 -2.282 1.00 17.77 164 SER A CA 1
ATOM 785 C C . SER A 1 107 ? 25.904 -18.306 -2.076 1.00 16.15 164 SER A C 1
ATOM 786 O O . SER A 1 107 ? 26.642 -18.056 -1.118 1.00 15.27 164 SER A O 1
ATOM 789 N N . TRP A 1 108 ? 26.195 -19.257 -2.968 1.00 13.86 165 TRP A N 1
ATOM 790 C CA . TRP A 1 108 ? 27.417 -20.054 -2.865 1.00 19.13 165 TRP A CA 1
ATOM 791 C C . TRP A 1 108 ? 28.666 -19.173 -2.930 1.00 12.15 165 TRP A C 1
ATOM 792 O O . TRP A 1 108 ? 29.600 -19.321 -2.120 1.00 16.81 165 TRP A O 1
ATOM 803 N N . GLU A 1 109 ? 28.690 -18.235 -3.880 1.00 13.74 166 GLU A N 1
ATOM 804 C CA . GLU A 1 109 ? 29.818 -17.316 -3.991 1.00 13.14 166 GLU A CA 1
ATOM 805 C C . GLU A 1 109 ? 29.968 -16.474 -2.730 1.00 15.76 166 GLU A C 1
ATOM 806 O O . GLU A 1 109 ? 31.090 -16.216 -2.277 1.00 17.98 166 GLU A O 1
ATOM 812 N N . LEU A 1 110 ? 28.849 -16.042 -2.142 1.00 15.65 167 LEU A N 1
ATOM 813 C CA . LEU A 1 110 ? 28.916 -15.302 -0.885 1.00 17.93 167 LEU A CA 1
ATOM 814 C C . LEU A 1 110 ? 29.466 -16.171 0.240 1.00 14.41 167 LEU A C 1
ATOM 815 O O . LEU A 1 110 ? 30.249 -15.704 1.076 1.00 14.68 167 LEU A O 1
ATOM 820 N N . ARG A 1 111 ? 29.062 -17.439 0.281 1.00 15.39 168 ARG A N 1
ATOM 821 C CA . ARG A 1 111 ? 29.540 -18.345 1.315 1.00 16.45 168 ARG A CA 1
ATOM 822 C C . ARG A 1 111 ? 31.003 -18.713 1.129 1.00 17.72 168 ARG A C 1
ATOM 823 O O . ARG A 1 111 ? 31.578 -19.365 2.010 1.00 19.90 168 ARG A O 1
ATOM 831 N N . HIS A 1 112 ? 31.613 -18.324 0.007 1.00 13.03 169 HIS A N 1
ATOM 832 C CA . HIS A 1 112 ? 33.074 -18.348 -0.062 1.00 13.27 169 HIS A CA 1
ATOM 833 C C . HIS A 1 112 ? 33.722 -17.409 0.956 1.00 20.13 169 HIS A C 1
ATOM 834 O O . HIS A 1 112 ? 34.833 -17.685 1.429 1.00 14.04 169 HIS A O 1
ATOM 841 N N . VAL A 1 113 ? 33.076 -16.291 1.290 1.00 14.62 170 VAL A N 1
ATOM 842 C CA . VAL A 1 113 ? 33.725 -15.245 2.077 1.00 11.43 170 VAL A CA 1
ATOM 843 C C . VAL A 1 113 ? 32.998 -14.906 3.370 1.00 15.64 170 VAL A C 1
ATOM 844 O O . VAL A 1 113 ? 33.563 -14.174 4.199 1.00 16.31 170 VAL A O 1
ATOM 848 N N . VAL A 1 114 ? 31.780 -15.392 3.587 1.00 13.66 171 VAL A N 1
ATOM 849 C CA . VAL A 1 114 ? 31.028 -15.100 4.804 1.00 15.29 171 VAL A CA 1
ATOM 850 C C . VAL A 1 114 ? 30.468 -16.400 5.365 1.00 18.19 171 VAL A C 1
ATOM 851 O O . VAL A 1 114 ? 29.951 -17.239 4.618 1.00 15.88 171 VAL A O 1
ATOM 855 N N . GLY A 1 115 ? 30.566 -16.560 6.684 1.00 18.69 172 GLY A N 1
ATOM 856 C CA . GLY A 1 115 ? 30.173 -17.789 7.348 1.00 18.19 172 GLY A CA 1
ATOM 857 C C . GLY A 1 115 ? 31.339 -18.366 8.124 1.00 21.14 172 GLY A C 1
ATOM 858 O O . GLY A 1 115 ? 32.496 -18.174 7.734 1.00 21.67 172 GLY A O 1
ATOM 859 N N . GLU A 1 116 ? 31.061 -19.056 9.234 1.00 25.55 173 GLU A N 1
ATOM 860 C CA . GLU A 1 116 ? 32.154 -19.593 10.041 1.00 24.92 173 GLU A CA 1
ATOM 861 C C . GLU A 1 116 ? 32.969 -20.618 9.260 1.00 21.16 173 GLU A C 1
ATOM 862 O O . GLU A 1 116 ? 34.184 -20.723 9.456 1.00 22.47 173 GLU A O 1
ATOM 868 N N . GLY A 1 117 ? 32.324 -21.368 8.371 1.00 20.87 174 GLY A N 1
ATOM 869 C CA . GLY A 1 117 ? 32.989 -22.295 7.483 1.00 20.49 174 GLY A CA 1
ATOM 870 C C . GLY A 1 117 ? 33.489 -21.706 6.184 1.00 21.90 174 GLY A C 1
ATOM 871 O O . GLY A 1 117 ? 34.026 -22.440 5.352 1.00 20.74 174 GLY A O 1
ATOM 872 N N . SER A 1 118 ? 33.325 -20.404 5.979 1.00 17.91 175 SER A N 1
ATOM 873 C CA . SER A 1 118 ? 33.863 -19.757 4.797 1.00 14.65 175 SER A CA 1
ATOM 874 C C . SER A 1 118 ? 35.390 -19.684 4.872 1.00 20.50 175 SER A C 1
ATOM 875 O O . SER A 1 118 ? 36.013 -19.944 5.905 1.00 19.24 175 SER A O 1
ATOM 878 N N . PHE A 1 119 ? 35.995 -19.326 3.742 1.00 17.21 176 PHE A N 1
ATOM 879 C CA . PHE A 1 119 ? 37.444 -19.201 3.685 1.00 20.90 176 PHE A CA 1
ATOM 880 C C . PHE A 1 119 ? 37.972 -18.019 4.492 1.00 24.81 176 PHE A C 1
ATOM 881 O O . PHE A 1 119 ? 39.183 -17.944 4.721 1.00 20.49 176 PHE A O 1
ATOM 889 N N . THR A 1 120 ? 37.105 -17.102 4.931 1.00 18.84 177 THR A N 1
ATOM 890 C CA . THR A 1 120 ? 37.525 -16.036 5.833 1.00 17.61 177 THR A CA 1
ATOM 891 C C . THR A 1 120 ? 37.258 -16.354 7.296 1.00 19.31 177 THR A C 1
ATOM 892 O O . THR A 1 120 ? 37.880 -15.741 8.170 1.00 20.70 177 THR A O 1
ATOM 896 N N . GLY A 1 121 ? 36.348 -17.283 7.581 1.00 17.79 178 GLY A N 1
ATOM 897 C CA . GLY A 1 121 ? 35.936 -17.560 8.940 1.00 19.57 178 GLY A CA 1
ATOM 898 C C . GLY A 1 121 ? 35.074 -16.495 9.580 1.00 22.57 178 GLY A C 1
ATOM 899 O O . GLY A 1 121 ? 34.696 -16.649 10.748 1.00 25.44 178 GLY A O 1
ATOM 900 N N . VAL A 1 122 ? 34.744 -15.426 8.859 1.00 22.52 179 VAL A N 1
ATOM 901 C CA . VAL A 1 122 ? 33.961 -14.330 9.419 1.00 21.38 179 VAL A CA 1
ATOM 902 C C . VAL A 1 122 ? 32.481 -14.687 9.355 1.00 18.37 179 VAL A C 1
ATOM 903 O O . VAL A 1 122 ? 31.951 -15.007 8.284 1.00 19.79 179 VAL A O 1
ATOM 907 N N . SER A 1 123 ? 31.811 -14.623 10.502 1.00 16.12 180 SER A N 1
ATOM 908 C CA . SER A 1 123 ? 30.415 -15.017 10.597 1.00 19.88 180 SER A CA 1
ATOM 909 C C . SER A 1 123 ? 29.509 -13.999 9.897 1.00 20.69 180 SER A C 1
ATOM 910 O O . SER A 1 123 ? 29.908 -12.875 9.582 1.00 18.51 180 SER A O 1
ATOM 913 N N . GLY A 1 124 ? 28.263 -14.416 9.656 1.00 19.87 181 GLY A N 1
ATOM 914 C CA . GLY A 1 124 ? 27.304 -13.526 9.019 1.00 21.66 181 GLY A CA 1
ATOM 915 C C . GLY A 1 124 ? 27.057 -12.260 9.818 1.00 23.31 181 GLY A C 1
ATOM 916 O O . GLY A 1 124 ? 26.963 -11.167 9.254 1.00 18.71 181 GLY A O 1
ATOM 917 N N . ALA A 1 125 ? 26.963 -12.389 11.145 1.00 19.31 182 ALA A N 1
ATOM 918 C CA . ALA A 1 125 ? 26.739 -11.220 11.991 1.00 21.24 182 ALA A CA 1
ATOM 919 C C . ALA A 1 125 ? 27.942 -10.283 11.975 1.00 20.68 182 ALA A C 1
ATOM 920 O O . ALA A 1 125 ? 27.781 -9.055 11.959 1.00 20.10 182 ALA A O 1
ATOM 922 N N . ALA A 1 126 ? 29.156 -10.839 11.971 1.00 17.65 183 ALA A N 1
ATOM 923 C CA . ALA A 1 126 ? 30.347 -9.998 11.918 1.00 18.05 183 ALA A CA 1
ATOM 924 C C . ALA A 1 126 ? 30.459 -9.281 10.576 1.00 17.66 183 ALA A C 1
ATOM 925 O O . ALA A 1 126 ? 30.836 -8.105 10.525 1.00 17.18 183 ALA A O 1
ATOM 927 N N . ALA A 1 127 ? 30.130 -9.968 9.478 1.00 16.21 184 ALA A N 1
ATOM 928 C CA . ALA A 1 127 ? 30.118 -9.310 8.173 1.00 15.60 184 ALA A CA 1
ATOM 929 C C . ALA A 1 127 ? 29.067 -8.206 8.124 1.00 17.97 184 ALA A C 1
ATOM 930 O O . ALA A 1 127 ? 29.318 -7.117 7.589 1.00 20.87 184 ALA A O 1
ATOM 932 N N . ALA A 1 128 ? 27.880 -8.473 8.677 1.00 21.47 185 ALA A N 1
ATOM 933 C CA . ALA A 1 128 ? 26.854 -7.441 8.771 1.00 17.10 185 ALA A CA 1
ATOM 934 C C . ALA A 1 128 ? 27.367 -6.227 9.534 1.00 20.61 185 ALA A C 1
ATOM 935 O O . ALA A 1 128 ? 27.151 -5.083 9.114 1.00 17.90 185 ALA A O 1
ATOM 937 N N . ALA A 1 129 ? 28.056 -6.456 10.655 1.00 19.84 186 ALA A N 1
ATOM 938 C CA . ALA A 1 129 ? 28.633 -5.346 11.408 1.00 19.84 186 ALA A CA 1
ATOM 939 C C . ALA A 1 129 ? 29.681 -4.605 10.585 1.00 23.20 186 ALA A C 1
ATOM 940 O O . ALA A 1 129 ? 29.811 -3.380 10.690 1.00 20.92 186 ALA A O 1
ATOM 942 N N . LEU A 1 130 ? 30.448 -5.337 9.769 1.00 19.11 187 LEU A N 1
ATOM 943 C CA . LEU A 1 130 ? 31.415 -4.695 8.883 1.00 19.02 187 LEU A CA 1
ATOM 944 C C . LEU A 1 130 ? 30.726 -3.809 7.852 1.00 21.44 187 LEU A C 1
ATOM 945 O O . LEU A 1 130 ? 31.310 -2.820 7.392 1.00 22.10 187 LEU A O 1
ATOM 950 N N . LEU A 1 131 ? 29.503 -4.156 7.461 1.00 17.30 188 LEU A N 1
ATOM 951 C CA . LEU A 1 131 ? 28.745 -3.360 6.503 1.00 18.61 188 LEU A CA 1
ATOM 952 C C . LEU A 1 131 ? 27.808 -2.357 7.164 1.00 18.27 188 LEU A C 1
ATOM 953 O O . LEU A 1 131 ? 27.123 -1.611 6.458 1.00 18.53 188 LEU A O 1
ATOM 958 N N . GLY A 1 132 ? 27.748 -2.325 8.490 1.00 21.24 189 GLY A N 1
ATOM 959 C CA . GLY A 1 132 ? 26.832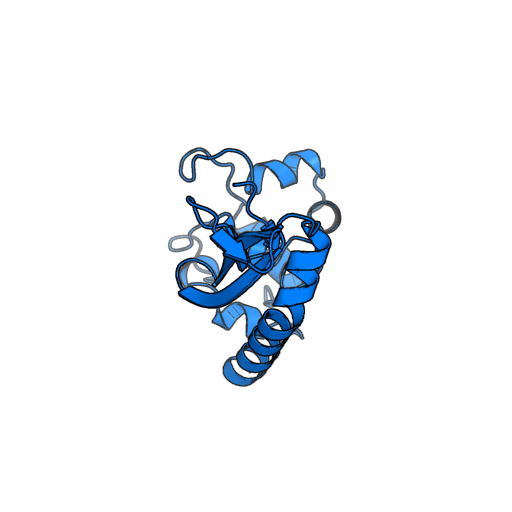 -1.423 9.157 1.00 24.63 189 GLY A CA 1
ATOM 960 C C . GLY A 1 132 ? 25.371 -1.786 9.011 1.00 24.44 189 GLY A C 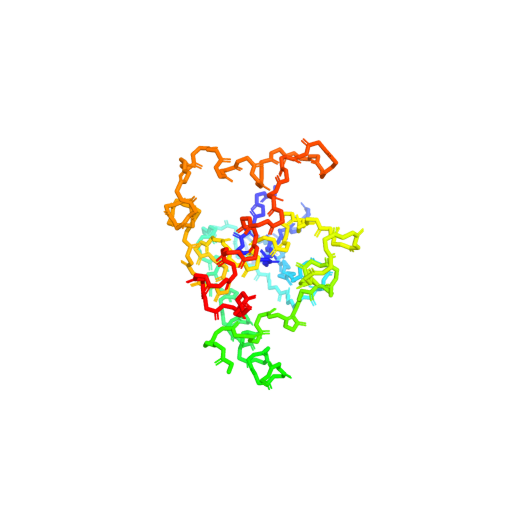1
ATOM 961 O O . GLY A 1 132 ? 24.512 -0.902 9.081 1.00 25.56 189 GLY A O 1
ATOM 962 N N . MET A 1 133 ? 25.071 -3.053 8.895 1.00 23.08 190 MET A N 1
ATOM 963 C CA . MET A 1 133 ? 23.682 -3.506 8.755 1.00 25.75 190 MET A CA 1
ATOM 964 C C . MET A 1 133 ? 23.368 -4.548 9.815 1.00 21.93 190 MET A C 1
ATOM 965 O O . MET A 1 133 ? 24.265 -5.055 10.393 1.00 25.12 190 MET A O 1
ATOM 970 N N . SER A 1 134 ? 22.095 -4.747 10.086 1.00 25.14 191 SER A N 1
ATOM 971 C CA . SER A 1 134 ? 21.677 -5.735 11.066 1.00 23.98 191 SER A CA 1
ATOM 972 C C . SER A 1 134 ? 21.976 -7.140 10.559 1.00 25.37 191 SER A C 1
ATOM 973 O O . SER A 1 134 ? 22.024 -7.392 9.350 1.00 22.53 191 SER A O 1
ATOM 976 N N . ALA A 1 135 ? 22.167 -8.062 11.504 1.00 22.47 192 ALA A N 1
ATOM 977 C CA . ALA A 1 135 ? 22.395 -9.456 11.142 1.00 27.38 192 ALA A CA 1
ATOM 978 C C . ALA A 1 135 ? 21.190 -10.041 10.412 1.00 31.49 192 ALA A C 1
ATOM 979 O O . ALA A 1 135 ? 21.346 -10.840 9.482 1.00 25.16 192 ALA A O 1
ATOM 981 N N . THR A 1 136 ? 19.977 -9.646 10.812 1.00 27.23 193 THR A N 1
ATOM 982 C CA . THR A 1 136 ? 18.769 -10.179 10.181 1.00 26.55 193 THR A CA 1
ATOM 983 C C . THR A 1 136 ? 18.659 -9.734 8.730 1.00 27.86 193 THR A C 1
ATOM 984 O O . THR A 1 136 ? 18.180 -10.490 7.874 1.00 30.31 193 THR A O 1
ATOM 988 N N . ASN A 1 137 ? 19.078 -8.501 8.437 1.00 25.14 194 ASN A N 1
ATOM 989 C CA . ASN A 1 137 ? 19.053 -8.023 7.058 1.00 27.92 194 ASN A CA 1
ATOM 990 C C . ASN A 1 137 ? 20.122 -8.711 6.217 1.00 27.74 194 ASN A C 1
ATOM 991 O O . ASN A 1 137 ? 19.900 -9.008 5.036 1.00 23.68 194 ASN A O 1
ATOM 996 N N . PHE A 1 138 ? 21.291 -8.973 6.808 1.00 24.88 195 PHE A N 1
ATOM 997 C CA . PHE A 1 138 ? 22.333 -9.684 6.075 1.00 23.08 195 PHE A CA 1
ATOM 998 C C . PHE A 1 138 ? 21.945 -11.133 5.820 1.00 21.29 195 PHE A C 1
ATOM 999 O O . PHE A 1 138 ? 22.322 -11.699 4.788 1.00 22.86 195 PHE A O 1
ATOM 1007 N N . ARG A 1 139 ? 21.192 -11.743 6.741 1.00 24.65 196 ARG A N 1
ATOM 1008 C CA . ARG A 1 139 ? 20.749 -13.120 6.550 1.00 26.31 196 ARG A CA 1
ATOM 1009 C C . ARG A 1 139 ? 19.966 -13.286 5.256 1.00 22.02 196 ARG A C 1
ATOM 1010 O O . ARG A 1 139 ? 19.981 -14.369 4.659 1.00 24.28 196 ARG A O 1
ATOM 1018 N N . LYS A 1 140 ? 19.286 -12.230 4.803 1.00 18.36 197 LYS A N 1
ATOM 1019 C CA . LYS A 1 140 ? 18.487 -12.324 3.588 1.00 21.13 197 LYS A CA 1
ATOM 1020 C C . LYS A 1 140 ? 19.329 -12.639 2.358 1.00 22.38 197 LYS A C 1
ATOM 1021 O O . LYS A 1 140 ? 18.801 -13.203 1.395 1.00 20.75 197 LYS A O 1
ATOM 1027 N N . TYR A 1 141 ? 20.626 -12.309 2.371 1.00 16.75 198 TYR A N 1
ATOM 1028 C CA . TYR A 1 141 ? 21.481 -12.558 1.212 1.00 17.94 198 TYR A CA 1
ATOM 1029 C C . TYR A 1 141 ? 21.679 -14.044 0.933 1.00 20.79 198 TYR A C 1
ATOM 1030 O O . TYR A 1 141 ? 22.054 -14.406 -0.187 1.00 21.19 198 TYR A O 1
ATOM 1039 N N . THR A 1 142 ? 21.441 -14.912 1.917 1.00 21.90 199 THR A N 1
ATOM 1040 C CA . THR A 1 142 ? 21.537 -16.353 1.718 1.00 23.23 199 THR A CA 1
ATOM 1041 C C . THR A 1 142 ? 20.236 -17.077 2.044 1.00 28.74 199 THR A C 1
ATOM 1042 O O . THR A 1 142 ? 20.241 -18.306 2.177 1.00 37.09 199 THR A O 1
ATOM 1046 N N . ALA A 1 143 ? 19.125 -16.356 2.161 1.00 31.37 200 ALA A N 1
ATOM 1047 C CA . ALA A 1 143 ? 17.868 -16.932 2.615 1.00 32.91 200 ALA A CA 1
ATOM 1048 C C . ALA A 1 143 ? 17.108 -17.590 1.463 1.00 35.40 200 ALA A C 1
ATOM 1049 O O . ALA A 1 143 ? 17.466 -17.471 0.290 1.00 37.72 200 ALA A O 1
ATOM 1051 N N . GLY A 1 144 ? 16.032 -18.290 1.820 1.00 32.93 201 GLY A N 1
ATOM 1052 C CA . GLY A 1 144 ? 15.132 -18.861 0.841 1.00 34.91 201 GLY A CA 1
ATOM 1053 C C . GLY A 1 144 ? 15.751 -19.983 0.023 1.00 35.49 201 GLY A C 1
ATOM 1054 O O . GLY A 1 144 ? 16.845 -20.484 0.294 1.00 34.82 201 GLY A O 1
ATOM 1055 N N . ASP A 1 145 ? 15.005 -20.380 -1.010 1.00 39.55 202 ASP A N 1
ATOM 1056 C CA . ASP A 1 145 ? 15.449 -21.411 -1.941 1.00 44.22 202 ASP A CA 1
ATOM 1057 C C . ASP A 1 145 ? 15.354 -20.963 -3.394 1.00 39.90 202 ASP A C 1
ATOM 1058 O O . ASP A 1 145 ? 15.453 -21.802 -4.294 1.00 37.99 202 ASP A O 1
ATOM 1063 N N . SER A 1 146 ? 15.158 -19.671 -3.645 1.00 32.48 203 SER A N 1
ATOM 1064 C CA . SER A 1 146 ? 15.031 -19.123 -4.991 1.00 32.21 203 SER A CA 1
ATOM 1065 C C . SER A 1 146 ? 16.191 -18.176 -5.258 1.00 30.49 203 SER A C 1
ATOM 1066 O O . SER A 1 146 ? 16.300 -17.129 -4.610 1.00 28.45 203 SER A O 1
ATOM 1069 N N . ALA A 1 147 ? 17.056 -18.545 -6.208 1.00 26.02 204 ALA A N 1
ATOM 1070 C CA . ALA A 1 147 ? 18.164 -17.668 -6.572 1.00 26.37 204 ALA A CA 1
ATOM 1071 C C . ALA A 1 147 ? 17.660 -16.347 -7.138 1.00 32.71 204 ALA A C 1
ATOM 1072 O O . ALA A 1 147 ? 18.175 -15.277 -6.792 1.00 26.13 204 ALA A O 1
ATOM 1074 N N . ALA A 1 148 ? 16.653 -16.401 -8.014 1.00 25.82 205 ALA A N 1
ATOM 1075 C CA . ALA A 1 148 ? 16.165 -15.182 -8.651 1.00 29.38 205 ALA A CA 1
ATOM 1076 C C . ALA A 1 148 ? 15.433 -14.289 -7.656 1.00 31.55 205 ALA A C 1
ATOM 1077 O O . ALA A 1 148 ? 15.517 -13.059 -7.741 1.00 33.34 205 ALA A O 1
ATOM 1079 N N . ASN A 1 149 ? 14.714 -14.886 -6.706 1.00 29.44 206 ASN A N 1
ATOM 1080 C CA . ASN A 1 149 ? 13.942 -14.1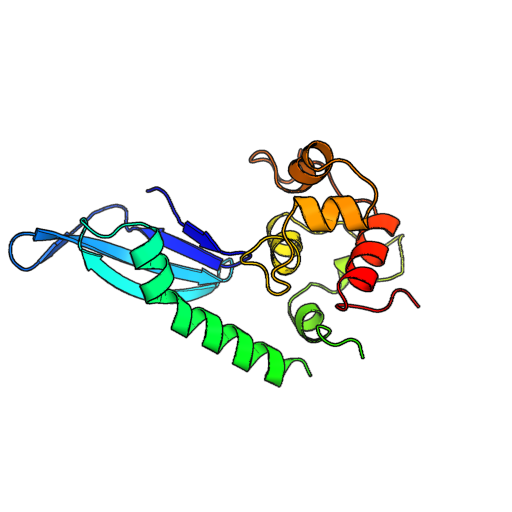49 -5.707 1.00 36.37 206 ASN A CA 1
ATOM 1081 C C . ASN A 1 149 ? 14.652 -14.111 -4.362 1.00 39.61 206 ASN A C 1
ATOM 1082 O O . ASN A 1 149 ? 14.019 -14.194 -3.306 1.00 51.24 206 ASN A O 1
ATOM 1087 N N . ARG A 1 150 ? 15.975 -14.012 -4.379 1.00 33.76 207 ARG A N 1
ATOM 1088 C CA . ARG A 1 150 ? 16.778 -13.870 -3.175 1.00 30.12 207 ARG A CA 1
ATOM 1089 C C . ARG A 1 150 ? 17.349 -12.460 -3.141 1.00 21.22 207 ARG A C 1
ATOM 1090 O O . ARG A 1 150 ? 17.757 -11.927 -4.178 1.00 24.45 207 ARG A O 1
ATOM 1098 N N . GLN A 1 151 ? 17.342 -11.848 -1.958 1.00 20.35 208 GLN A N 1
ATOM 1099 C CA . GLN A 1 151 ? 17.905 -10.513 -1.805 1.00 26.61 208 GLN A CA 1
ATOM 1100 C C . GLN A 1 151 ? 19.349 -10.493 -2.290 1.00 19.85 208 GLN A C 1
ATOM 1101 O O . GLN A 1 151 ? 20.147 -11.361 -1.929 1.00 19.29 208 GLN A O 1
ATOM 1107 N N . LYS A 1 152 ? 19.683 -9.503 -3.111 1.00 21.95 209 LYS A N 1
ATOM 1108 C CA . LYS A 1 152 ? 21.029 -9.359 -3.647 1.00 18.82 209 LYS A CA 1
ATOM 1109 C C . LYS A 1 152 ? 21.766 -8.243 -2.921 1.00 21.01 209 LYS A C 1
ATOM 1110 O O . LYS A 1 152 ? 21.180 -7.209 -2.591 1.00 21.21 209 LYS A O 1
ATOM 1116 N N . ILE A 1 153 ? 23.052 -8.460 -2.671 1.00 16.24 210 ILE A N 1
ATOM 1117 C CA . ILE A 1 153 ? 23.895 -7.430 -2.079 1.00 14.19 210 ILE A CA 1
ATOM 1118 C C . ILE A 1 153 ? 24.229 -6.397 -3.146 1.00 15.42 210 ILE A C 1
ATOM 1119 O O . ILE A 1 153 ? 24.346 -6.714 -4.334 1.00 19.08 210 ILE A O 1
ATOM 1124 N N . SER A 1 154 ? 24.364 -5.145 -2.726 1.00 14.99 211 SER A N 1
ATOM 1125 C CA . SER A 1 154 ? 24.650 -4.061 -3.652 1.00 20.84 211 SER A CA 1
ATOM 1126 C C . SER A 1 154 ? 26.115 -4.080 -4.099 1.00 16.67 211 SER A C 1
ATOM 1127 O O . SER A 1 154 ? 26.999 -4.626 -3.431 1.00 16.21 211 SER A O 1
ATOM 1130 N N . PHE A 1 155 ? 26.350 -3.494 -5.276 1.00 15.22 212 PHE A N 1
ATOM 1131 C CA . PHE A 1 155 ? 27.695 -3.365 -5.833 1.00 16.50 212 PHE A CA 1
ATOM 1132 C C . PHE A 1 155 ? 28.666 -2.761 -4.819 1.00 14.36 212 PHE A C 1
ATOM 1133 O O . PHE A 1 155 ? 29.733 -3.330 -4.531 1.00 17.07 212 PHE A O 1
ATOM 1141 N N . ALA A 1 156 ? 28.292 -1.611 -4.250 1.00 15.63 213 ALA A N 1
ATOM 1142 C CA . ALA A 1 156 ? 29.174 -0.913 -3.320 1.00 17.09 213 ALA A CA 1
ATOM 1143 C C . ALA A 1 156 ? 29.405 -1.731 -2.061 1.00 14.80 213 ALA A C 1
ATOM 1144 O O . ALA A 1 156 ? 30.538 -1.827 -1.577 1.00 16.86 213 ALA A O 1
ATOM 1146 N N . ALA A 1 157 ? 28.341 -2.328 -1.513 1.00 15.49 214 ALA A N 1
ATOM 1147 C CA . ALA A 1 157 ? 28.483 -3.115 -0.294 1.00 15.35 214 ALA A CA 1
ATOM 1148 C C . ALA A 1 157 ? 29.335 -4.353 -0.534 1.00 16.27 214 ALA A C 1
ATOM 1149 O O . ALA A 1 157 ? 30.143 -4.725 0.320 1.00 13.93 214 ALA A O 1
ATOM 1151 N N . TRP A 1 158 ? 29.184 -4.992 -1.696 1.00 14.31 215 TRP A N 1
ATOM 1152 C CA . TRP A 1 158 ? 29.973 -6.184 -2.000 1.00 15.54 215 TRP A CA 1
ATOM 1153 C C . TRP A 1 158 ? 31.457 -5.854 -2.099 1.00 16.54 215 TRP A C 1
ATOM 1154 O O . TRP A 1 158 ? 32.298 -6.535 -1.496 1.00 14.67 215 TRP A O 1
ATOM 1165 N N . HIS A 1 159 ? 31.804 -4.803 -2.853 1.00 14.37 216 HIS A N 1
ATOM 1166 C CA . HIS A 1 159 ? 33.222 -4.469 -2.995 1.00 16.47 216 HIS A CA 1
ATOM 1167 C C . HIS A 1 159 ? 33.809 -3.933 -1.689 1.00 16.71 216 HIS A C 1
ATOM 1168 O O . HIS A 1 159 ? 34.963 -4.239 -1.343 1.00 15.44 216 HIS A O 1
ATOM 1175 N N . TYR A 1 160 ? 33.028 -3.155 -0.935 1.00 16.98 217 TYR A N 1
ATOM 1176 C CA . TYR A 1 160 ? 33.478 -2.715 0.379 1.00 16.51 217 TYR A CA 1
ATOM 1177 C C . TYR A 1 160 ? 33.722 -3.900 1.302 1.00 16.82 217 TYR A C 1
ATOM 1178 O O . TYR A 1 160 ? 34.730 -3.940 2.016 1.00 20.19 217 TYR A O 1
ATOM 1187 N N . LEU A 1 161 ? 32.810 -4.876 1.299 1.00 15.75 218 LEU A N 1
ATOM 1188 C CA . LEU A 1 161 ? 32.976 -6.064 2.128 1.00 15.60 218 LEU A CA 1
ATOM 1189 C C . LEU A 1 161 ? 34.232 -6.831 1.744 1.00 18.81 218 LEU A C 1
ATOM 1190 O O . LEU A 1 161 ? 34.986 -7.275 2.616 1.00 17.90 218 LEU A O 1
ATOM 1195 N N . LEU A 1 162 ? 34.470 -7.002 0.442 1.00 15.31 219 LEU A N 1
ATOM 1196 C CA . LEU A 1 162 ? 35.682 -7.690 0.009 1.00 16.47 219 LEU A CA 1
ATOM 1197 C C . LEU A 1 162 ? 36.932 -6.942 0.448 1.00 17.70 219 LEU A C 1
ATOM 1198 O O . LEU A 1 162 ? 37.960 -7.568 0.733 1.00 18.84 219 LEU A O 1
ATOM 1203 N N . ASP A 1 163 ? 36.868 -5.610 0.507 1.00 17.17 220 ASP A N 1
ATOM 1204 C CA . ASP A 1 163 ? 38.005 -4.854 1.024 1.00 19.76 220 ASP A CA 1
ATOM 1205 C C . ASP A 1 163 ? 38.189 -5.088 2.521 1.00 20.34 220 ASP A C 1
ATOM 1206 O O . ASP A 1 163 ? 39.300 -5.371 2.984 1.00 21.42 220 ASP A O 1
ATOM 1211 N N . ARG A 1 164 ? 37.103 -4.985 3.293 1.00 20.80 221 ARG A N 1
ATOM 1212 C CA . ARG A 1 164 ? 37.205 -5.128 4.743 1.00 20.37 221 ARG A CA 1
ATOM 1213 C C . ARG A 1 164 ? 37.627 -6.535 5.149 1.00 22.96 221 ARG A C 1
ATOM 1214 O O . ARG A 1 164 ? 38.265 -6.711 6.191 1.00 20.81 221 ARG A O 1
ATOM 1222 N N . LEU A 1 165 ? 37.292 -7.544 4.345 1.00 20.07 222 LEU A N 1
ATOM 1223 C CA . LEU A 1 165 ? 37.679 -8.914 4.656 1.00 20.01 222 LEU A CA 1
ATOM 1224 C C . LEU A 1 165 ? 39.121 -9.231 4.276 1.00 25.47 222 LEU A C 1
ATOM 1225 O O . LEU A 1 165 ? 39.606 -10.318 4.609 1.00 26.74 222 LEU A O 1
ATOM 1230 N N . GLY A 1 166 ? 39.813 -8.321 3.597 1.00 21.14 223 GLY A N 1
ATOM 1231 C CA . GLY A 1 166 ? 41.153 -8.612 3.131 1.00 22.91 223 GLY A CA 1
ATOM 1232 C C . GLY A 1 166 ? 41.200 -9.529 1.931 1.00 27.98 223 GLY A C 1
ATOM 1233 O O . GLY A 1 166 ? 42.190 -10.242 1.743 1.00 25.61 223 GLY A O 1
ATOM 1234 N N . VAL A 1 167 ? 40.151 -9.535 1.114 1.00 23.39 224 VAL A N 1
ATOM 1235 C CA . VAL A 1 167 ? 40.078 -10.389 -0.063 1.00 21.21 224 VAL A CA 1
ATOM 1236 C C . VAL A 1 167 ? 40.467 -9.636 -1.329 1.00 21.67 224 VAL A C 1
ATOM 1237 O O . VAL A 1 167 ? 41.213 -10.155 -2.159 1.00 19.81 224 VAL A O 1
ATOM 1241 N N . LYS A 1 168 ? 39.964 -8.415 -1.495 1.00 19.42 225 LYS A N 1
ATOM 1242 C CA . LYS A 1 168 ? 40.292 -7.603 -2.659 1.00 18.89 225 LYS A CA 1
ATOM 1243 C C . LYS A 1 168 ? 40.208 -6.138 -2.266 1.00 23.99 225 LYS A C 1
ATOM 1244 O O . LYS A 1 168 ? 39.207 -5.708 -1.686 1.00 20.79 225 LYS A O 1
ATOM 1250 N N . ARG A 1 169 ? 41.255 -5.379 -2.576 1.00 21.33 226 ARG A N 1
ATOM 1251 C CA . ARG A 1 169 ? 41.249 -3.953 -2.284 1.00 26.93 226 ARG A CA 1
ATOM 1252 C C . ARG A 1 169 ? 40.224 -3.233 -3.152 1.00 25.11 226 ARG A C 1
ATOM 1253 O O . ARG A 1 169 ? 40.090 -3.510 -4.346 1.00 22.65 226 ARG A O 1
ATOM 1261 N N . ALA A 1 170 ? 39.488 -2.305 -2.538 1.00 26.03 227 ALA A N 1
ATOM 1262 C CA . ALA A 1 170 ? 38.530 -1.511 -3.299 1.00 27.30 227 ALA A CA 1
ATOM 1263 C C . ALA A 1 170 ? 39.235 -0.554 -4.249 1.00 30.83 227 ALA A C 1
ATOM 1264 O O . ALA A 1 170 ? 38.707 -0.257 -5.327 1.00 28.85 227 ALA A O 1
ATOM 1266 N N . SER A 1 171 ? 40.421 -0.080 -3.862 1.00 34.23 228 SER A N 1
ATOM 1267 C CA . SER A 1 171 ? 41.268 0.838 -4.632 1.00 39.09 228 SER A CA 1
ATOM 1268 C C . SER A 1 171 ? 40.498 1.877 -5.433 1.00 33.66 228 SER A C 1
ATOM 1269 O O . SER A 1 171 ? 40.035 2.875 -4.881 1.00 34.40 228 SER A O 1
#